Protein AF-W7L174-F1 (afdb_monomer)

Mean predicted aligned error: 6.59 Å

pLDDT: mean 77.55, std 6.47, range [58.97, 86.25]

Sequence (56 aa):
MLFSVDFTVECDGGFSTVHTALIHAMSVSECKSVAEDILEERPELTDQKIHIFIEH

Secondary structure (DSSP, 8-state):
-EEEEEEEEEETTEEEEEEEEEEE-S-HHHHHHHHHHHHHH-GGGTTSPEEEEEE-

Organism: NCBI:txid1307436

Solvent-accessible surface area (backbone atoms only — not comparable to full-atom values): 3440 Å² total; per-residue (Å²): 102,78,31,54,33,40,36,22,35,72,52,98,93,40,79,45,76,78,46,76,45,81,40,66,64,82,49,74,66,58,60,50,50,53,54,51,53,51,38,70,78,34,66,90,44,66,90,50,63,78,44,80,46,76,62,130

Radius of gyration: 11.14 Å; Cα contacts (8 Å, |Δi|>4): 80; chains: 1; bounding box: 27×21×29 Å

Foldseek 3Di:
DWWWKFWWWDDPNDTDGPDIDTDPPPDPVVVVVVVVVVCVVCVVCVVIDIDIDTDD

Nearest PDB structures (foldseek):
  5cw5-assembly2_C  TM=6.736E-01  e=2.879E+00  Camponotus floridanus
  6j74-assembly1_C  TM=4.330E-01  e=5.234E+00  Homo sapiens

Structure (mmCIF, N/CA/C/O backbone):
data_AF-W7L174-F1
#
_entry.id   AF-W7L174-F1
#
loop_
_atom_site.group_PDB
_atom_site.id
_atom_site.type_symbol
_atom_site.label_atom_id
_atom_site.label_alt_id
_atom_site.label_comp_id
_atom_site.label_asym_id
_atom_site.label_entity_id
_atom_site.label_seq_id
_atom_site.pdbx_PDB_ins_code
_atom_site.Cartn_x
_atom_site.Cartn_y
_atom_site.Cartn_z
_atom_site.occupancy
_atom_site.B_iso_or_equiv
_atom_site.auth_seq_id
_atom_site.auth_comp_id
_atom_site.auth_asym_id
_atom_site.auth_atom_id
_atom_site.pdbx_PDB_model_num
ATOM 1 N N . MET A 1 1 ? -12.668 1.363 13.488 1.00 69.88 1 MET A N 1
ATOM 2 C CA . MET A 1 1 ? -13.431 1.487 12.227 1.00 69.88 1 MET A CA 1
ATOM 3 C C . MET A 1 1 ? -12.610 0.806 11.143 1.00 69.88 1 MET A C 1
ATOM 5 O O . MET A 1 1 ? -11.391 0.800 11.276 1.00 69.88 1 MET A O 1
ATOM 9 N N . LEU A 1 2 ? -13.255 0.166 10.167 1.00 73.31 2 LEU A N 1
ATOM 10 C CA . LEU A 1 2 ? -12.5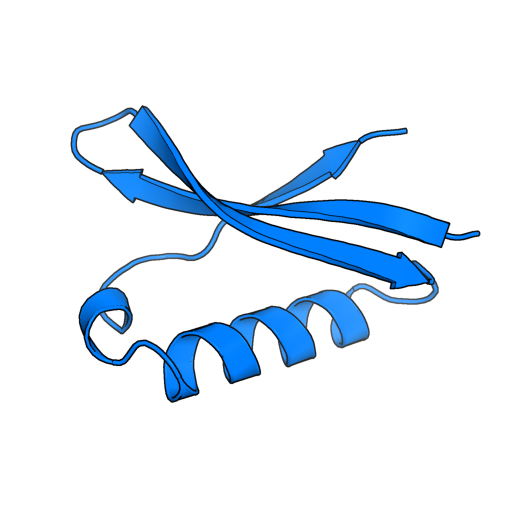79 -0.479 9.038 1.00 73.31 2 LEU A CA 1
ATOM 11 C C . LEU A 1 2 ? -12.442 0.552 7.913 1.00 73.31 2 LEU A C 1
ATOM 13 O O . LEU A 1 2 ? -13.417 1.237 7.617 1.00 73.31 2 LEU A O 1
ATOM 17 N N . PHE A 1 3 ? -11.259 0.664 7.323 1.00 76.88 3 PHE A N 1
ATOM 18 C CA . PHE A 1 3 ? -10.936 1.608 6.259 1.00 76.88 3 PHE A CA 1
ATOM 19 C C . PHE A 1 3 ? -10.440 0.851 5.042 1.00 76.88 3 PHE A C 1
ATOM 21 O O . PHE A 1 3 ? -9.704 -0.126 5.183 1.00 76.88 3 PHE A O 1
ATOM 28 N N . SER A 1 4 ? -10.831 1.313 3.859 1.00 81.81 4 SER A N 1
ATOM 29 C CA . SER A 1 4 ? -10.189 0.886 2.620 1.00 81.81 4 SER A CA 1
ATOM 30 C C . SER A 1 4 ? -8.919 1.705 2.447 1.00 81.81 4 SER A C 1
ATOM 32 O O . SER A 1 4 ? -8.960 2.935 2.501 1.00 81.81 4 SER A O 1
ATOM 34 N N . VAL A 1 5 ? -7.791 1.020 2.307 1.00 82.31 5 VAL A N 1
ATOM 35 C CA . VAL A 1 5 ? -6.472 1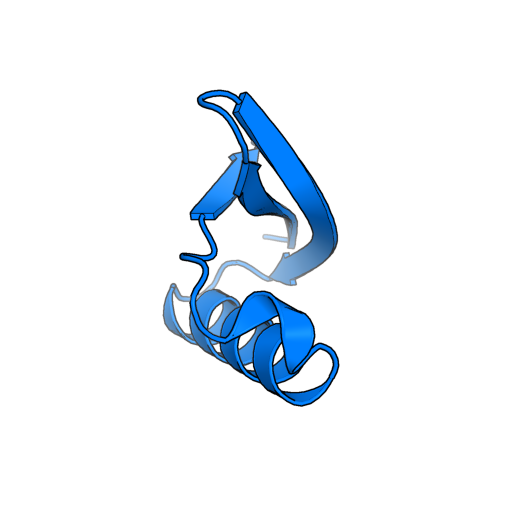.636 2.212 1.00 82.31 5 V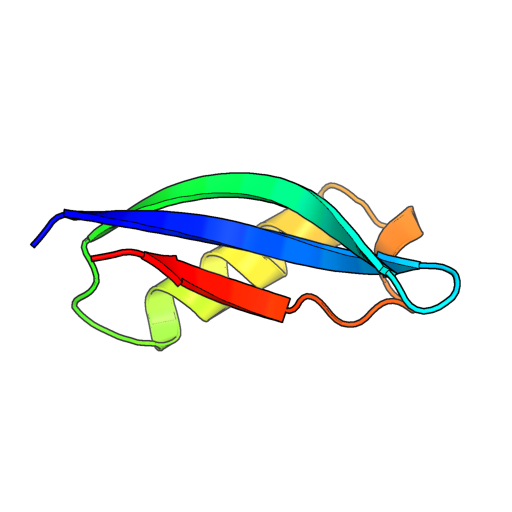AL A CA 1
ATOM 36 C C . VAL A 1 5 ? -5.822 1.198 0.913 1.00 82.31 5 VAL A C 1
ATOM 38 O O . VAL A 1 5 ? -5.600 0.004 0.702 1.00 82.31 5 VA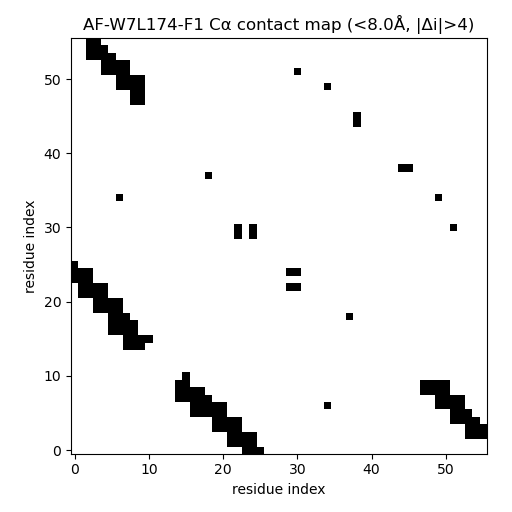L A O 1
ATOM 41 N N . ASP A 1 6 ? -5.493 2.178 0.077 1.00 84.31 6 ASP A N 1
ATOM 42 C CA . ASP A 1 6 ? -4.767 1.963 -1.166 1.00 84.31 6 ASP A CA 1
ATOM 43 C C . ASP A 1 6 ? -3.274 2.187 -0.942 1.00 84.31 6 ASP A C 1
ATOM 45 O O . ASP A 1 6 ? -2.817 3.273 -0.568 1.00 84.31 6 ASP A O 1
ATOM 49 N N . PHE A 1 7 ? -2.504 1.136 -1.198 1.00 82.06 7 PHE A N 1
ATOM 50 C CA . PHE A 1 7 ? -1.056 1.170 -1.283 1.00 82.06 7 PHE A CA 1
ATOM 51 C C . PHE A 1 7 ? -0.689 1.407 -2.734 1.00 82.06 7 PHE A C 1
ATOM 53 O O . PHE A 1 7 ? -1.019 0.620 -3.625 1.00 82.06 7 PHE A O 1
ATOM 60 N N . THR A 1 8 ? -0.005 2.512 -2.968 1.00 86.25 8 THR A N 1
ATOM 61 C CA . THR A 1 8 ? 0.345 2.979 -4.303 1.00 86.25 8 THR A CA 1
ATOM 62 C C . THR A 1 8 ? 1.847 3.154 -4.41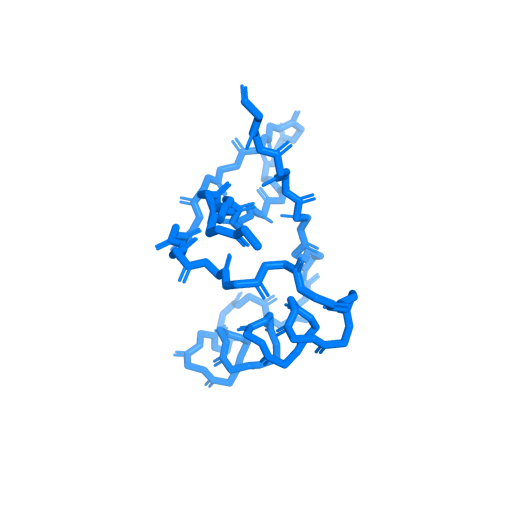0 1.00 86.25 8 THR A C 1
ATOM 64 O O . THR A 1 8 ? 2.522 3.439 -3.422 1.00 86.25 8 THR A O 1
ATOM 67 N N . VAL A 1 9 ? 2.372 3.002 -5.616 1.00 84.56 9 VAL A N 1
ATOM 68 C CA . VAL A 1 9 ? 3.751 3.361 -5.941 1.00 84.56 9 VAL A CA 1
ATOM 69 C C . VAL A 1 9 ? 3.754 4.517 -6.928 1.00 84.56 9 VAL A C 1
ATOM 71 O O . VAL A 1 9 ? 2.845 4.647 -7.752 1.00 84.56 9 VAL A O 1
ATOM 74 N N . GLU A 1 10 ? 4.761 5.377 -6.823 1.00 81.81 10 GLU A N 1
ATOM 75 C CA . GLU A 1 10 ? 4.970 6.466 -7.771 1.00 81.81 10 GLU A CA 1
ATOM 76 C C . GLU A 1 10 ? 5.742 5.942 -8.991 1.00 81.81 10 GLU A C 1
ATOM 78 O O . GLU A 1 10 ? 6.863 5.452 -8.869 1.00 81.81 10 GLU A O 1
ATOM 83 N N . CYS A 1 11 ? 5.140 6.041 -10.173 1.00 78.81 11 CYS A N 1
ATOM 84 C CA . CYS A 1 11 ? 5.737 5.658 -11.450 1.00 78.81 11 CYS A CA 1
ATOM 85 C C . CYS A 1 11 ? 5.510 6.788 -12.459 1.00 78.81 11 CYS A C 1
ATOM 87 O O . CYS A 1 11 ? 4.371 7.193 -12.690 1.00 78.81 11 CYS A O 1
ATOM 89 N N . ASP A 1 12 ? 6.590 7.308 -13.048 1.00 78.12 12 ASP A N 1
ATOM 90 C CA . ASP A 1 12 ? 6.562 8.343 -14.096 1.00 78.12 12 ASP A CA 1
ATOM 91 C C . ASP A 1 12 ? 5.708 9.589 -13.757 1.00 78.12 12 ASP A C 1
ATOM 93 O O . ASP A 1 12 ? 5.073 10.191 -14.624 1.00 78.12 12 ASP A O 1
ATOM 97 N N . GLY A 1 13 ? 5.692 9.994 -12.480 1.00 79.62 13 GLY A N 1
ATOM 98 C CA . GLY A 1 13 ? 4.934 11.154 -11.990 1.00 79.62 13 GLY A CA 1
ATOM 99 C C . GLY A 1 13 ? 3.439 10.900 -11.761 1.00 79.62 13 GLY A C 1
ATOM 100 O O . GLY A 1 13 ? 2.693 11.844 -11.493 1.00 79.62 13 GLY A O 1
ATOM 101 N N . GLY A 1 14 ? 2.993 9.646 -11.864 1.00 79.88 14 GLY A N 1
ATOM 102 C CA . GLY A 1 14 ? 1.663 9.191 -11.467 1.00 79.88 14 GLY A CA 1
ATOM 103 C C . GLY A 1 14 ? 1.718 8.213 -10.293 1.00 79.88 14 GLY A C 1
ATOM 104 O O . GLY A 1 14 ? 2.747 7.600 -10.024 1.00 79.88 14 GLY A O 1
ATOM 105 N N . PHE A 1 15 ? 0.589 8.044 -9.606 1.00 83.44 15 PHE A N 1
ATOM 106 C CA . PHE A 1 15 ? 0.424 7.010 -8.583 1.00 83.44 15 PHE A CA 1
ATOM 107 C C . PHE A 1 15 ? -0.313 5.816 -9.180 1.00 83.44 15 PHE A C 1
ATOM 109 O O . PHE A 1 15 ? -1.352 5.979 -9.821 1.00 83.44 15 PHE A O 1
ATOM 116 N N . SER A 1 16 ? 0.218 4.616 -8.962 1.00 83.75 16 SER A N 1
ATOM 117 C CA . SER A 1 16 ? -0.426 3.366 -9.357 1.00 83.75 16 SER A CA 1
ATOM 118 C C . SER A 1 16 ? -0.695 2.514 -8.126 1.00 83.75 16 SER A C 1
ATOM 120 O O . SER A 1 16 ? 0.229 2.209 -7.373 1.00 83.75 16 SER A O 1
ATOM 122 N N . THR A 1 17 ? -1.957 2.140 -7.904 1.00 85.06 17 THR A N 1
ATOM 123 C CA . THR A 1 17 ? -2.345 1.249 -6.804 1.00 85.06 17 THR A CA 1
ATOM 124 C C . THR A 1 17 ? -1.806 -0.150 -7.058 1.00 85.06 17 THR A C 1
ATOM 126 O O . THR A 1 17 ? -2.137 -0.788 -8.056 1.00 85.06 17 THR A O 1
ATOM 129 N N . VAL A 1 18 ? -0.975 -0.631 -6.138 1.00 85.25 18 VAL A N 1
ATOM 130 C CA . VAL A 1 18 ? -0.385 -1.973 -6.180 1.00 85.25 18 VAL A CA 1
ATOM 131 C C . VAL A 1 18 ? -1.119 -2.952 -5.280 1.00 85.25 18 VAL A C 1
ATOM 133 O O . VAL A 1 18 ? -1.073 -4.154 -5.537 1.00 85.25 18 VAL A O 1
ATOM 136 N N . HIS A 1 19 ? -1.788 -2.452 -4.242 1.00 81.69 19 HIS A N 1
ATOM 137 C CA . HIS A 1 19 ? -2.544 -3.266 -3.307 1.00 81.69 19 HIS A CA 1
ATOM 138 C C . HIS A 1 19 ? -3.630 -2.431 -2.626 1.00 81.69 19 HIS A C 1
ATOM 140 O O . HIS A 1 19 ? -3.388 -1.284 -2.263 1.00 81.69 19 HIS A O 1
ATOM 146 N N . THR A 1 20 ? -4.798 -3.026 -2.407 1.00 84.06 20 THR A N 1
ATOM 147 C CA . THR A 1 20 ? -5.882 -2.423 -1.624 1.00 84.06 20 THR A CA 1
ATOM 148 C C . THR A 1 20 ? -6.211 -3.363 -0.477 1.00 84.06 20 THR A C 1
ATOM 150 O O . THR A 1 20 ? -6.516 -4.533 -0.712 1.00 84.06 20 THR A O 1
ATOM 153 N N . ALA A 1 21 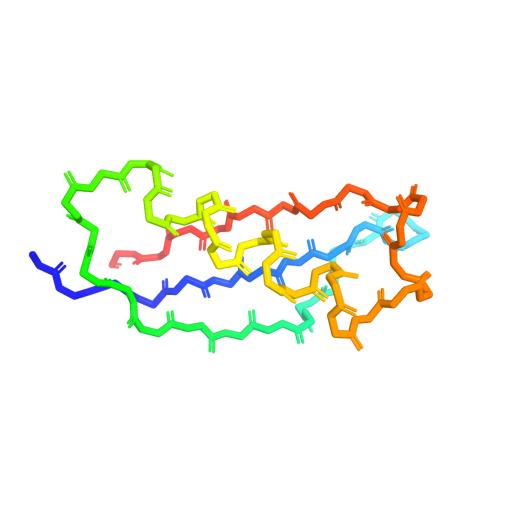? -6.172 -2.860 0.756 1.00 81.38 21 ALA A N 1
ATOM 154 C CA . ALA A 1 21 ? -6.483 -3.640 1.948 1.00 81.38 21 ALA A CA 1
ATOM 155 C C . ALA A 1 21 ? -7.581 -2.975 2.780 1.00 81.38 21 ALA A C 1
ATOM 157 O O . ALA A 1 21 ? -7.629 -1.755 2.926 1.00 81.38 21 ALA A O 1
ATOM 158 N N . LEU A 1 22 ? -8.443 -3.800 3.377 1.00 79.62 22 LEU A N 1
ATOM 159 C CA . LEU A 1 22 ? -9.383 -3.356 4.401 1.00 79.62 22 LEU A CA 1
ATOM 160 C C . LEU A 1 22 ? -8.704 -3.452 5.764 1.00 79.62 22 LEU A C 1
ATOM 162 O O . LEU A 1 22 ? -8.593 -4.534 6.337 1.00 79.62 22 LEU A O 1
ATOM 166 N N . ILE A 1 23 ? -8.247 -2.316 6.279 1.00 75.38 23 ILE A N 1
ATOM 167 C CA . ILE A 1 23 ? -7.492 -2.243 7.529 1.00 75.38 23 ILE A CA 1
ATOM 168 C C . ILE A 1 23 ? -8.390 -1.658 8.609 1.00 75.38 23 ILE A C 1
ATOM 170 O O . ILE A 1 23 ? -9.050 -0.635 8.424 1.00 75.38 23 ILE A O 1
ATOM 174 N N . HIS A 1 24 ? -8.415 -2.290 9.780 1.00 68.62 24 HIS A N 1
ATOM 175 C CA . HIS A 1 24 ? -8.940 -1.635 10.969 1.00 68.62 24 HIS A CA 1
ATOM 176 C C . HIS A 1 24 ? -7.979 -0.497 11.317 1.00 68.62 24 HIS A C 1
ATOM 178 O O . HIS A 1 24 ? -6.948 -0.747 11.921 1.00 68.62 24 HIS A O 1
ATOM 184 N N . ALA A 1 25 ? -8.264 0.753 10.938 1.00 63.44 25 ALA A N 1
ATOM 185 C CA . ALA A 1 25 ? -7.376 1.848 11.327 1.00 63.44 25 ALA A CA 1
ATOM 186 C C . ALA A 1 25 ? -7.588 2.129 12.818 1.00 63.44 25 ALA A C 1
ATOM 188 O O . ALA A 1 25 ? -8.481 2.878 13.228 1.00 63.44 25 ALA A O 1
ATOM 189 N N . MET A 1 26 ? -6.792 1.448 13.637 1.00 58.97 26 MET A N 1
ATOM 190 C CA . MET A 1 26 ? -6.564 1.789 15.033 1.00 58.97 26 MET A CA 1
ATOM 191 C C . MET A 1 26 ? -5.143 2.323 15.256 1.00 58.97 26 MET A C 1
ATOM 193 O O . MET A 1 26 ? -4.940 3.046 16.230 1.00 58.97 26 MET A O 1
ATOM 197 N N . SER A 1 27 ? -4.181 2.084 14.350 1.00 68.69 27 SER A N 1
ATOM 198 C CA . SER A 1 27 ? -2.886 2.781 14.373 1.00 68.69 27 SER A CA 1
ATOM 199 C C . SER A 1 27 ? -2.165 2.801 13.017 1.00 68.69 27 SER A C 1
ATOM 201 O O . SER A 1 27 ? -2.244 1.853 12.243 1.00 68.69 27 SER A O 1
ATOM 203 N N . VAL A 1 28 ? -1.382 3.857 12.764 1.00 73.19 28 VAL A N 1
ATOM 204 C CA . VAL A 1 28 ? -0.461 3.980 11.608 1.00 73.19 28 VAL A CA 1
ATOM 205 C C . VAL A 1 28 ? 0.504 2.784 11.503 1.00 73.19 28 VAL A C 1
ATOM 207 O O . VAL A 1 28 ? 0.960 2.444 10.413 1.00 73.19 28 VAL A O 1
ATOM 210 N N . SER A 1 29 ? 0.789 2.122 12.626 1.00 78.25 29 SER A N 1
ATOM 211 C CA . SER A 1 29 ? 1.667 0.954 12.707 1.00 78.25 29 SER A CA 1
ATOM 212 C C . SER A 1 29 ? 1.142 -0.255 11.927 1.00 78.25 29 SER A C 1
ATOM 214 O O . SER A 1 29 ? 1.945 -0.966 11.332 1.00 78.25 29 SER A O 1
ATOM 216 N N . GLU A 1 30 ? -0.177 -0.475 11.879 1.00 76.50 30 GLU A N 1
ATOM 217 C CA . GLU A 1 30 ? -0.764 -1.572 11.089 1.00 76.50 30 GLU A CA 1
ATOM 218 C C . GLU A 1 30 ? -0.580 -1.330 9.592 1.00 76.50 30 GLU A C 1
ATOM 220 O O . GLU A 1 30 ? -0.139 -2.221 8.872 1.00 76.50 30 GLU A O 1
ATOM 225 N N . CYS A 1 31 ? -0.813 -0.098 9.129 1.00 78.12 31 CYS A N 1
ATOM 226 C CA . CYS A 1 31 ? -0.569 0.264 7.735 1.00 78.12 31 CYS A CA 1
ATOM 227 C C . CYS A 1 31 ? 0.910 0.092 7.353 1.00 78.12 31 CYS A C 1
ATOM 229 O O . CYS A 1 31 ? 1.212 -0.313 6.234 1.00 78.12 31 CYS A O 1
ATOM 231 N N . LYS A 1 32 ? 1.835 0.369 8.283 1.00 80.75 32 LYS A N 1
ATOM 232 C CA . LYS A 1 32 ? 3.273 0.159 8.070 1.00 80.75 32 LYS A CA 1
ATOM 233 C C . LYS A 1 32 ? 3.625 -1.323 7.931 1.00 80.75 32 LYS A C 1
ATOM 235 O O . LYS A 1 32 ? 4.381 -1.652 7.030 1.00 80.75 32 LYS A O 1
ATOM 240 N N . SER A 1 33 ? 3.052 -2.189 8.771 1.00 83.38 33 SER A N 1
ATOM 241 C CA . SER A 1 33 ? 3.259 -3.642 8.677 1.00 83.38 33 SER A CA 1
ATOM 242 C C . SER A 1 33 ? 2.801 -4.177 7.321 1.00 83.38 33 SER A C 1
ATOM 244 O O . SER A 1 33 ? 3.556 -4.866 6.655 1.00 83.38 33 SER A O 1
ATOM 246 N N . VAL A 1 34 ? 1.610 -3.775 6.862 1.00 82.25 34 VAL A N 1
ATOM 247 C CA . VAL A 1 34 ? 1.091 -4.201 5.551 1.00 82.25 34 VAL A CA 1
ATOM 248 C C . VAL A 1 34 ? 1.966 -3.685 4.403 1.00 82.25 34 VAL A C 1
ATOM 250 O O . VAL A 1 34 ? 2.203 -4.402 3.438 1.00 82.25 34 VAL A O 1
ATOM 253 N N . ALA A 1 35 ? 2.489 -2.458 4.499 1.00 81.75 35 ALA A N 1
ATOM 254 C CA . ALA A 1 35 ? 3.433 -1.945 3.506 1.00 81.75 35 ALA A CA 1
ATOM 255 C C . ALA A 1 35 ? 4.750 -2.744 3.476 1.00 81.75 35 ALA A C 1
ATOM 257 O O . ALA A 1 35 ? 5.302 -2.950 2.398 1.00 81.75 35 ALA A O 1
ATOM 258 N N . GLU A 1 36 ? 5.252 -3.183 4.633 1.00 83.38 36 GLU A N 1
ATOM 259 C CA . GLU A 1 36 ? 6.446 -4.033 4.727 1.00 83.38 36 GLU A CA 1
ATOM 260 C C . GLU A 1 36 ? 6.190 -5.417 4.114 1.00 83.38 36 GLU A C 1
ATOM 262 O O . GLU A 1 36 ? 6.985 -5.851 3.282 1.00 83.38 36 GLU A O 1
ATOM 267 N N . ASP A 1 37 ? 5.042 -6.037 4.406 1.00 85.25 37 ASP A N 1
ATOM 268 C CA . ASP A 1 37 ? 4.634 -7.315 3.806 1.00 85.25 37 ASP A CA 1
ATOM 269 C C . ASP A 1 37 ? 4.556 -7.216 2.266 1.00 85.25 37 ASP A C 1
ATOM 271 O O . ASP A 1 37 ? 5.065 -8.078 1.550 1.00 85.25 37 ASP A O 1
ATOM 275 N N . ILE A 1 38 ? 3.998 -6.120 1.729 1.00 82.50 38 ILE A N 1
ATOM 276 C CA . ILE A 1 38 ? 3.932 -5.877 0.275 1.00 82.50 38 ILE A CA 1
ATOM 277 C C . ILE A 1 38 ? 5.333 -5.774 -0.346 1.00 82.50 38 ILE A C 1
ATOM 279 O O . ILE A 1 38 ? 5.542 -6.260 -1.458 1.00 82.50 38 ILE A O 1
ATOM 283 N N . LEU A 1 39 ? 6.293 -5.138 0.335 1.00 81.38 39 LEU A N 1
ATOM 284 C CA . LEU A 1 39 ? 7.672 -5.024 -0.157 1.00 81.38 39 LEU A CA 1
ATOM 285 C C . LEU A 1 39 ? 8.404 -6.369 -0.143 1.00 81.38 39 LEU A C 1
ATOM 287 O O . LEU A 1 39 ? 9.195 -6.628 -1.051 1.00 81.38 39 LEU A O 1
ATOM 291 N N . GLU A 1 40 ? 8.149 -7.218 0.855 1.00 82.88 40 GLU A N 1
ATOM 292 C CA . GLU A 1 40 ? 8.710 -8.573 0.907 1.00 82.88 40 GLU A CA 1
ATOM 293 C C . GLU A 1 40 ? 8.150 -9.468 -0.208 1.00 82.88 40 GLU A C 1
ATOM 295 O O . GLU A 1 40 ? 8.905 -10.211 -0.839 1.00 82.88 40 GLU A O 1
ATOM 300 N N . GLU A 1 41 ? 6.849 -9.373 -0.500 1.00 83.44 41 GLU A N 1
ATOM 301 C CA . GLU A 1 41 ? 6.211 -10.133 -1.585 1.00 83.44 41 GLU A CA 1
ATOM 302 C C . GLU A 1 41 ? 6.575 -9.614 -2.983 1.00 83.44 41 GLU A C 1
ATOM 304 O O . GLU A 1 41 ? 6.504 -10.364 -3.962 1.00 83.44 41 GLU A O 1
ATOM 309 N N . ARG A 1 42 ? 6.963 -8.337 -3.089 1.00 79.31 42 ARG A N 1
ATOM 310 C CA . ARG A 1 42 ? 7.252 -7.652 -4.357 1.00 79.31 42 ARG A CA 1
ATOM 311 C C . ARG A 1 42 ? 8.629 -6.985 -4.329 1.00 79.31 42 ARG A C 1
ATOM 313 O O . ARG A 1 42 ? 8.719 -5.753 -4.301 1.00 79.31 42 ARG A O 1
ATOM 320 N N . PRO A 1 43 ? 9.721 -7.770 -4.378 1.00 75.62 43 PRO A N 1
ATOM 321 C CA . PRO A 1 43 ? 11.086 -7.246 -4.353 1.00 75.62 43 PRO A CA 1
ATOM 322 C C . PRO A 1 43 ? 11.417 -6.348 -5.560 1.00 75.62 43 PRO A C 1
ATOM 324 O O . PRO A 1 43 ? 12.400 -5.616 -5.545 1.00 75.62 43 PRO A O 1
ATOM 327 N N . GLU A 1 44 ? 10.601 -6.342 -6.617 1.00 78.50 44 GLU A N 1
ATOM 328 C CA . GLU A 1 44 ? 10.711 -5.364 -7.704 1.00 78.50 44 GLU A CA 1
ATOM 329 C C . GLU A 1 44 ? 10.340 -3.925 -7.287 1.00 78.50 44 GLU A C 1
ATOM 331 O O . GLU A 1 44 ? 10.638 -2.971 -8.008 1.00 78.50 44 GLU A O 1
ATOM 336 N N . LEU A 1 45 ? 9.693 -3.757 -6.129 1.00 72.50 45 LEU A N 1
ATOM 337 C CA . LEU A 1 45 ? 9.263 -2.472 -5.579 1.00 72.50 45 LEU A CA 1
ATOM 338 C C . LEU A 1 45 ? 10.209 -1.939 -4.491 1.00 72.50 45 LEU A C 1
ATOM 340 O O . LEU A 1 45 ? 9.937 -0.879 -3.939 1.00 72.50 45 LEU A O 1
ATOM 344 N N . THR A 1 46 ? 11.319 -2.621 -4.179 1.00 69.50 46 THR A N 1
ATOM 345 C CA . THR A 1 46 ? 12.199 -2.255 -3.048 1.00 69.50 46 THR A CA 1
ATOM 346 C C . THR A 1 46 ? 12.846 -0.869 -3.188 1.00 69.50 46 THR A C 1
ATOM 348 O O . THR A 1 46 ? 13.097 -0.211 -2.181 1.00 69.50 46 THR A O 1
ATOM 351 N N . ASP A 1 47 ? 13.062 -0.389 -4.417 1.00 72.38 47 ASP A N 1
ATOM 352 C CA . ASP A 1 47 ? 13.552 0.974 -4.689 1.00 72.38 47 ASP A CA 1
ATOM 353 C C . ASP A 1 47 ? 12.426 2.026 -4.768 1.00 72.38 47 ASP A C 1
ATOM 355 O O . ASP A 1 47 ? 12.690 3.224 -4.901 1.00 72.38 47 ASP A O 1
ATOM 359 N N . GLN A 1 48 ? 11.160 1.604 -4.688 1.00 68.31 48 GLN A N 1
ATOM 360 C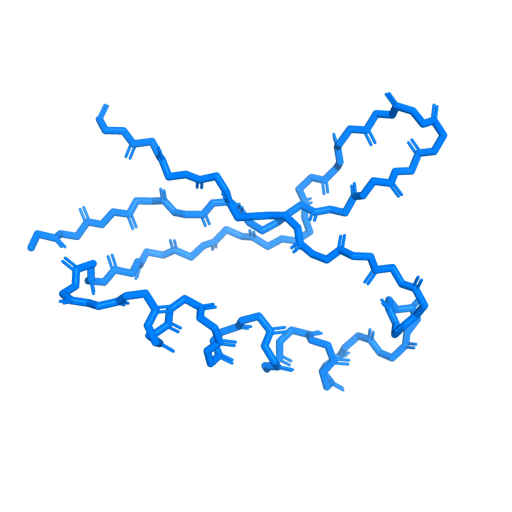 CA . GLN A 1 48 ? 9.993 2.473 -4.807 1.00 68.31 48 GLN A CA 1
ATOM 361 C C . GLN A 1 48 ? 9.426 2.830 -3.430 1.00 68.31 48 GLN A C 1
ATOM 363 O O . GLN A 1 48 ? 9.388 2.025 -2.500 1.00 68.31 48 GLN A O 1
ATOM 368 N N . LYS A 1 49 ? 8.949 4.070 -3.290 1.00 74.56 49 LYS A N 1
ATOM 369 C CA . LYS A 1 49 ? 8.227 4.492 -2.087 1.00 74.56 49 LYS A CA 1
ATOM 370 C C . LYS A 1 49 ? 6.775 4.045 -2.191 1.00 74.56 49 LYS A C 1
ATOM 372 O O . LYS A 1 49 ? 6.091 4.403 -3.146 1.00 74.56 49 LYS A O 1
ATOM 377 N N . ILE A 1 50 ? 6.305 3.305 -1.188 1.00 74.31 50 ILE A N 1
ATOM 378 C CA . ILE A 1 50 ? 4.885 2.988 -1.045 1.00 74.31 50 ILE A CA 1
ATOM 379 C C . ILE A 1 50 ? 4.184 4.161 -0.354 1.00 74.31 50 ILE A C 1
ATOM 381 O O . ILE A 1 50 ? 4.513 4.530 0.775 1.00 74.31 50 ILE A O 1
ATOM 385 N N . HIS A 1 51 ? 3.210 4.744 -1.043 1.00 76.81 51 HIS A N 1
ATOM 386 C CA . HIS A 1 51 ? 2.332 5.791 -0.541 1.00 76.81 51 HIS A CA 1
ATOM 387 C C . HIS A 1 51 ? 1.000 5.179 -0.111 1.00 76.81 51 HIS A C 1
ATOM 389 O O . HIS A 1 51 ? 0.414 4.375 -0.836 1.00 76.81 51 HIS A O 1
ATOM 395 N N . ILE A 1 52 ? 0.528 5.571 1.072 1.00 76.38 52 ILE A N 1
ATOM 396 C CA . ILE A 1 52 ? -0.679 5.028 1.698 1.00 76.38 52 ILE A CA 1
ATOM 397 C C . ILE A 1 52 ? -1.770 6.096 1.645 1.00 76.38 52 ILE A C 1
ATOM 399 O O . ILE A 1 52 ? -1.636 7.146 2.278 1.00 76.38 52 ILE A O 1
ATOM 403 N N . PHE A 1 53 ? -2.842 5.821 0.906 1.00 75.50 53 PHE A N 1
ATOM 404 C CA . PHE A 1 53 ? -4.023 6.676 0.825 1.00 75.50 53 PHE A CA 1
ATOM 405 C C . PHE A 1 53 ? -5.171 6.038 1.613 1.00 75.50 53 PHE A C 1
ATOM 407 O O . PHE A 1 53 ? -5.477 4.861 1.436 1.00 75.50 53 PHE A O 1
ATOM 414 N N . ILE A 1 54 ? -5.777 6.810 2.517 1.00 72.31 54 ILE A N 1
ATOM 415 C CA . ILE A 1 54 ? -6.893 6.368 3.363 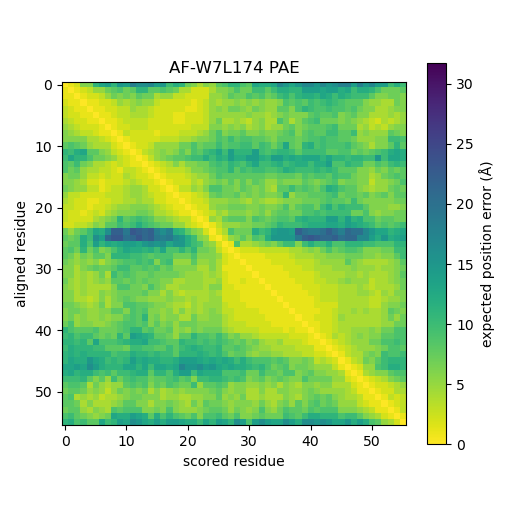1.00 72.31 54 ILE A CA 1
ATOM 416 C C . ILE A 1 54 ? -8.134 7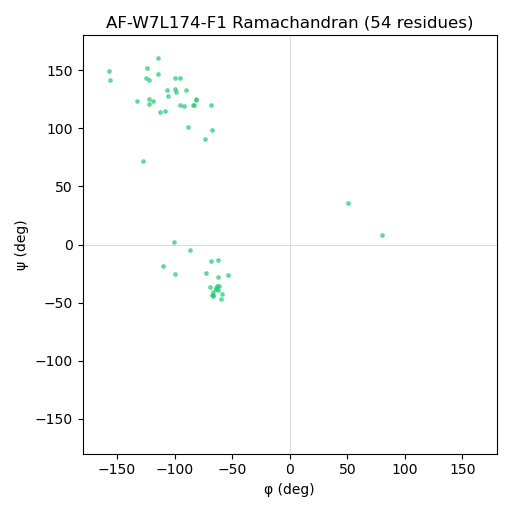.143 2.926 1.00 72.31 54 ILE A C 1
ATOM 418 O O . ILE A 1 54 ? -8.183 8.362 3.104 1.00 72.31 54 ILE A O 1
ATOM 422 N N . GLU A 1 55 ? -9.121 6.448 2.366 1.00 65.44 55 GLU A N 1
ATOM 423 C CA . GLU A 1 55 ? -10.414 7.039 2.006 1.00 65.44 55 GLU A CA 1
ATOM 424 C C . GLU A 1 55 ? -11.451 6.816 3.123 1.00 65.44 55 GLU A C 1
ATOM 426 O O . GLU A 1 55 ? -11.445 5.786 3.806 1.00 65.44 55 GLU A O 1
ATOM 431 N N . HIS A 1 56 ? -12.310 7.820 3.335 1.00 59.56 56 HIS A N 1
ATOM 432 C CA . HIS A 1 56 ? -13.319 7.901 4.401 1.00 59.56 56 HIS A CA 1
ATOM 433 C C . HIS A 1 56 ? -14.742 7.862 3.843 1.00 59.56 56 HIS A C 1
ATOM 435 O O . HIS A 1 56 ? -14.995 8.565 2.839 1.00 59.56 56 HIS A O 1
#